Protein AF-A0A2E7D1F8-F1 (afdb_monomer)

Mean predicted aligned error: 4.78 Å

Nearest PDB structures (foldseek):
  7lc0-assembly1_F  TM=9.124E-01  e=4.082E-06  Salmonella enterica subsp. enterica serovar Typhimurium str. LT2
  8t7j-assembly1_D-2  TM=8.728E-01  e=1.267E-03  Streptomyces sp. SANK 62799
  8t7j-assembly1_C-2  TM=8.737E-01  e=2.217E-03  Streptomyces sp. SANK 62799
  8t7j-assembly1_B-2  TM=8.722E-01  e=2.550E-03  Streptomyces sp. SANK 62799
  8t7j-assembly1_A-2  TM=8.764E-01  e=4.787E-03  Streptomyces sp. SANK 62799

Radius of gyration: 19.67 Å; Cα contacts (8 Å, |Δi|>4): 51; chains: 1; bounding box: 43×35×47 Å

Solvent-accessible surface area (backbone atoms only — not comparable to full-atom values): 7640 Å² total; per-residue (Å²): 132,55,70,44,68,74,70,73,47,85,87,82,87,82,88,80,68,66,40,69,96,71,69,31,67,87,79,53,70,78,56,51,53,55,56,59,56,51,76,81,58,88,75,65,62,69,60,51,43,53,56,52,7,50,55,44,11,72,75,71,74,44,99,63,39,77,86,58,97,42,72,69,51,42,54,52,51,52,53,49,44,71,47,33,59,91,42,64,71,51,57,72,42,55,89,59,58,82,98,44,74,87,80,79,93,73,62,75,89,71,76,66,83,92,78,128

Foldseek 3Di:
DDPCVVVVHDDDDDPPAQAVVVVGDDDDPVRVVVVVVCVVDDDDVVVVQQVVFVVVCVVPVHPTGGDDPDPVRVVVVVLQCVFQPPPVVSVVCPPPSVPTDDDDDDDPVVPDDSPD

pLDDT: mean 93.74, std 6.84, range [51.78, 98.31]

Secondary structure (DSSP, 8-state):
--HHHHTTPPP----SSS-GGGTSSPPPHHHHHHHHHHTT----HHHHHHHHHHHHHHHHT-S-----SSHHHHHHHHHHHHHHTT-HHHHHHTT--TTS-------GGG------

Structure (mmCIF, N/CA/C/O backbone):
data_AF-A0A2E7D1F8-F1
#
_entry.id   AF-A0A2E7D1F8-F1
#
loop_
_atom_site.group_PDB
_atom_site.id
_atom_site.type_symbol
_atom_site.label_atom_id
_atom_site.label_alt_id
_atom_site.label_comp_id
_atom_site.label_asym_id
_atom_site.label_entity_id
_atom_site.label_seq_id
_atom_site.pdbx_PDB_ins_code
_atom_site.Cartn_x
_atom_site.Cartn_y
_atom_site.Cartn_z
_atom_site.occupancy
_atom_site.B_iso_or_equiv
_atom_site.auth_seq_id
_atom_site.auth_comp_id
_atom_site.auth_asym_id
_atom_site.auth_atom_id
_atom_site.pdbx_PDB_model_num
ATOM 1 N N . MET A 1 1 ? 20.198 -12.410 -22.611 1.00 79.00 1 MET A N 1
ATOM 2 C CA . MET A 1 1 ? 18.776 -12.515 -23.012 1.00 79.00 1 MET A CA 1
ATOM 3 C C . MET A 1 1 ? 17.967 -11.667 -22.039 1.00 79.00 1 MET A C 1
ATOM 5 O O . MET A 1 1 ? 18.201 -11.800 -20.845 1.00 79.00 1 MET A O 1
ATOM 9 N N . ASP A 1 2 ? 17.110 -10.761 -22.516 1.00 94.44 2 ASP A N 1
ATOM 10 C CA . ASP A 1 2 ? 16.295 -9.899 -21.640 1.00 94.44 2 ASP A CA 1
ATOM 11 C C . ASP A 1 2 ? 15.082 -10.648 -21.047 1.00 94.44 2 ASP A C 1
ATOM 13 O O . ASP A 1 2 ? 14.786 -11.784 -21.435 1.00 94.44 2 ASP A O 1
ATOM 17 N N . LEU A 1 3 ? 14.379 -10.023 -20.092 1.00 95.38 3 LEU A N 1
ATOM 18 C CA . LEU A 1 3 ? 13.219 -10.632 -19.423 1.00 95.38 3 LEU A CA 1
ATOM 19 C C . LEU A 1 3 ? 12.089 -10.963 -20.410 1.00 95.38 3 LEU A C 1
ATOM 21 O O . LEU A 1 3 ? 11.464 -12.016 -20.294 1.00 95.38 3 LEU A O 1
ATOM 25 N N . HIS A 1 4 ? 11.859 -10.107 -21.410 1.00 96.38 4 HIS A N 1
ATOM 26 C CA . HIS A 1 4 ? 10.833 -10.330 -22.430 1.00 96.38 4 HIS A CA 1
ATOM 27 C C . HIS A 1 4 ? 11.097 -11.604 -23.232 1.00 96.38 4 HIS A C 1
ATOM 29 O O . HIS A 1 4 ? 10.201 -12.427 -23.397 1.00 96.38 4 HIS A O 1
ATOM 35 N N . SER A 1 5 ? 12.333 -11.801 -23.683 1.00 96.62 5 SER A N 1
ATOM 36 C CA . SER A 1 5 ? 12.725 -12.974 -24.465 1.00 96.62 5 SER A CA 1
ATOM 37 C C . SER A 1 5 ? 12.726 -14.238 -23.605 1.00 96.62 5 SER A C 1
ATOM 39 O O . SER A 1 5 ? 12.206 -15.268 -24.031 1.00 96.62 5 SER A O 1
ATOM 41 N N . ARG A 1 6 ? 13.242 -14.149 -22.369 1.00 97.81 6 ARG A N 1
ATOM 42 C CA . ARG A 1 6 ? 13.298 -15.274 -21.421 1.00 97.81 6 ARG A CA 1
ATOM 43 C C . ARG A 1 6 ? 11.908 -15.825 -21.099 1.00 97.81 6 ARG A C 1
ATOM 45 O O . ARG A 1 6 ? 11.722 -17.038 -21.090 1.00 97.81 6 ARG A O 1
ATOM 52 N N . TYR A 1 7 ? 10.947 -14.937 -20.848 1.00 97.25 7 TYR A N 1
ATOM 53 C CA . TYR A 1 7 ? 9.582 -15.307 -20.463 1.00 97.25 7 TYR A CA 1
ATOM 54 C C . TYR A 1 7 ? 8.585 -15.293 -21.631 1.00 97.25 7 TYR A C 1
ATOM 56 O O . TYR A 1 7 ? 7.391 -15.470 -21.409 1.00 97.25 7 TYR A O 1
ATOM 64 N N . LYS A 1 8 ? 9.052 -15.105 -22.875 1.00 97.25 8 LYS A N 1
ATOM 65 C CA . LYS A 1 8 ? 8.218 -15.035 -24.092 1.00 97.25 8 LYS A CA 1
ATOM 66 C C . LYS A 1 8 ? 7.091 -13.991 -23.995 1.00 97.25 8 LYS A C 1
ATOM 68 O O . LYS A 1 8 ? 5.965 -14.224 -24.431 1.00 97.25 8 LYS A O 1
ATOM 73 N N . LEU A 1 9 ? 7.397 -12.829 -23.420 1.00 96.38 9 LEU A N 1
ATOM 74 C CA . LEU A 1 9 ? 6.452 -11.732 -23.212 1.00 96.38 9 LEU A CA 1
ATOM 75 C C . LEU A 1 9 ? 6.512 -10.712 -24.353 1.00 96.38 9 LEU A C 1
ATOM 77 O O . LEU A 1 9 ? 7.585 -10.316 -24.812 1.00 96.38 9 LEU A O 1
ATOM 81 N N . ARG A 1 10 ? 5.342 -10.208 -24.755 1.00 95.81 10 ARG A N 1
ATOM 82 C CA . ARG A 1 10 ? 5.218 -9.129 -25.743 1.00 95.81 10 ARG A CA 1
ATOM 83 C C . ARG A 1 10 ? 5.850 -7.835 -25.215 1.00 95.81 10 ARG A C 1
ATOM 85 O O . ARG A 1 10 ? 5.601 -7.438 -24.079 1.00 95.81 10 ARG A O 1
ATOM 92 N N . ARG A 1 11 ? 6.628 -7.151 -26.057 1.00 94.56 11 ARG A N 1
ATOM 93 C CA . ARG A 1 11 ? 7.119 -5.792 -25.778 1.00 94.56 11 ARG A CA 1
ATOM 94 C C . ARG A 1 11 ? 6.002 -4.772 -26.002 1.00 94.56 11 ARG A C 1
ATOM 96 O O . ARG A 1 11 ? 5.228 -4.902 -26.949 1.00 94.56 11 ARG A O 1
ATOM 103 N N . VAL A 1 12 ? 5.919 -3.768 -25.135 1.0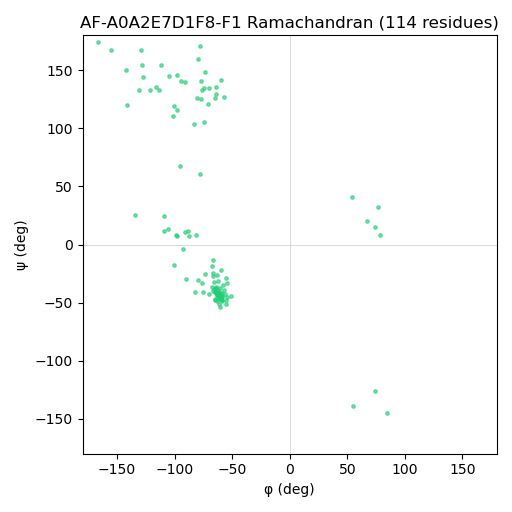0 93.69 12 VAL A N 1
ATOM 104 C CA . VAL A 1 12 ? 4.865 -2.745 -25.163 1.00 93.69 12 VAL A CA 1
ATOM 105 C C . VAL A 1 12 ? 5.501 -1.362 -25.069 1.00 93.69 12 VAL A C 1
ATOM 107 O O . VAL A 1 12 ? 6.335 -1.130 -24.202 1.00 93.69 12 VAL A O 1
ATOM 110 N N . ILE A 1 13 ? 5.077 -0.444 -25.940 1.00 93.00 13 ILE A N 1
ATOM 111 C CA . ILE A 1 13 ? 5.326 0.996 -25.804 1.00 93.00 13 ILE A CA 1
ATOM 112 C C . ILE A 1 13 ? 4.038 1.608 -25.257 1.00 93.00 13 ILE A C 1
ATOM 114 O O . ILE A 1 13 ? 2.984 1.489 -25.881 1.00 93.00 13 ILE A O 1
ATOM 118 N N . ASN A 1 14 ? 4.107 2.219 -24.076 1.00 92.62 14 ASN A N 1
ATOM 119 C CA . ASN A 1 14 ? 2.947 2.812 -23.421 1.00 92.62 14 ASN A CA 1
ATOM 120 C C . ASN A 1 14 ? 2.943 4.337 -23.602 1.00 92.62 14 ASN A C 1
ATOM 122 O O . ASN A 1 14 ? 3.754 5.032 -22.995 1.00 92.62 14 ASN A O 1
ATOM 126 N N . ALA A 1 15 ? 1.995 4.840 -24.395 1.00 92.06 15 ALA A N 1
ATOM 127 C CA . ALA A 1 15 ? 1.727 6.270 -24.582 1.00 92.06 15 ALA A CA 1
ATOM 128 C C . ALA A 1 15 ? 0.400 6.723 -23.928 1.00 92.06 15 ALA A C 1
ATOM 130 O O . ALA A 1 15 ? -0.069 7.828 -24.176 1.00 92.06 15 ALA A O 1
ATOM 131 N N . CYS A 1 16 ? -0.218 5.875 -23.096 1.00 88.19 16 CYS A N 1
ATOM 132 C CA . CYS A 1 16 ? -1.542 6.091 -22.497 1.00 88.19 16 CYS A CA 1
ATOM 133 C C . CYS A 1 16 ? -1.487 6.472 -21.002 1.00 88.19 16 CYS A C 1
ATOM 135 O O . CYS A 1 16 ? -2.501 6.413 -20.313 1.00 88.19 16 CYS A O 1
ATOM 137 N N . GLY A 1 17 ? -0.314 6.829 -20.468 1.00 86.75 17 GLY A N 1
ATOM 138 C CA . GLY A 1 17 ? -0.143 7.185 -19.053 1.00 86.75 17 GLY A CA 1
ATOM 139 C C . GLY A 1 17 ? 0.062 5.974 -18.132 1.00 86.75 17 GLY A C 1
ATOM 140 O O . GLY A 1 17 ? 0.732 5.011 -18.500 1.00 86.75 17 GLY A O 1
ATOM 141 N N . LYS A 1 18 ? -0.453 6.021 -16.896 1.00 87.31 18 LYS A N 1
ATOM 142 C CA . LYS A 1 18 ? -0.177 5.026 -15.836 1.00 87.31 18 LYS A CA 1
ATOM 143 C C . LYS A 1 18 ? -1.250 3.931 -15.770 1.00 87.31 18 LYS A C 1
ATOM 145 O O . LYS A 1 18 ? -2.018 3.846 -14.819 1.00 87.31 18 LYS A O 1
ATOM 150 N N . MET A 1 19 ? -1.312 3.099 -16.804 1.00 87.69 19 MET A N 1
ATOM 151 C CA 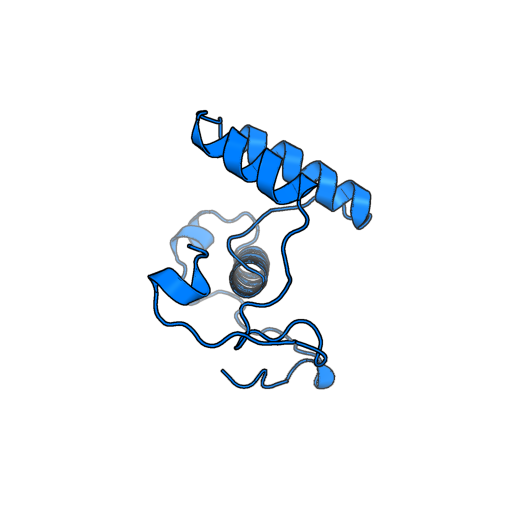. MET A 1 19 ? -2.357 2.080 -16.957 1.00 87.69 19 MET A CA 1
ATOM 152 C C . MET A 1 19 ? -2.128 0.858 -16.057 1.00 87.69 19 MET A C 1
ATOM 154 O O . MET A 1 19 ? -1.113 0.177 -16.199 1.00 87.69 19 MET A O 1
ATOM 158 N N . THR A 1 20 ? -3.110 0.490 -15.227 1.00 86.25 20 THR A N 1
ATOM 159 C CA . THR A 1 20 ? -3.059 -0.710 -14.362 1.00 86.25 20 THR A CA 1
ATOM 160 C C . THR A 1 20 ? -2.802 -1.993 -15.154 1.00 86.25 20 THR A C 1
ATOM 162 O O . THR A 1 20 ? -1.955 -2.798 -14.781 1.00 86.25 20 THR A O 1
ATOM 165 N N . LYS A 1 21 ? -3.457 -2.148 -16.314 1.00 88.44 21 LYS A N 1
ATOM 166 C CA . LYS A 1 21 ? -3.259 -3.294 -17.222 1.00 88.44 21 LYS A CA 1
ATOM 167 C C . LYS A 1 21 ? -1.815 -3.429 -17.732 1.00 88.44 21 LYS A C 1
ATOM 169 O O . LYS A 1 21 ? -1.428 -4.504 -18.179 1.00 88.44 21 LYS A O 1
ATOM 174 N N . LEU A 1 22 ? -1.044 -2.342 -17.701 1.00 91.88 22 LEU A N 1
ATOM 175 C CA . LEU A 1 22 ? 0.355 -2.281 -18.131 1.00 91.88 22 LEU A CA 1
ATOM 176 C C . LEU A 1 22 ? 1.315 -2.112 -16.943 1.00 91.88 22 LEU A C 1
ATOM 178 O O . LEU A 1 22 ? 2.413 -1.590 -17.119 1.00 91.88 22 LEU A O 1
ATOM 182 N N . SER A 1 23 ? 0.900 -2.530 -15.745 1.00 90.38 23 SER A N 1
ATOM 183 C CA . SER A 1 23 ? 1.695 -2.459 -14.512 1.00 90.38 23 SER A CA 1
ATOM 184 C C . SER A 1 23 ? 1.974 -1.040 -14.000 1.00 90.38 23 SER A C 1
ATOM 186 O O . SER A 1 23 ? 2.881 -0.832 -13.201 1.00 90.38 23 SER A O 1
ATOM 188 N N . GLY A 1 24 ? 1.176 -0.053 -14.414 1.00 90.06 24 GLY A N 1
ATOM 189 C CA . GLY A 1 24 ? 1.228 1.299 -13.864 1.00 90.06 24 GLY A CA 1
ATOM 190 C C . GLY A 1 24 ? 2.440 2.108 -14.333 1.00 90.06 24 GLY A C 1
ATOM 191 O O . GLY A 1 24 ? 2.629 2.335 -15.530 1.00 90.06 24 GLY A O 1
ATOM 192 N N . ALA A 1 25 ? 3.204 2.648 -13.382 1.00 90.56 25 ALA A N 1
ATOM 193 C CA . ALA A 1 25 ? 4.364 3.492 -13.648 1.00 90.56 25 ALA A CA 1
ATOM 194 C C . ALA A 1 25 ? 5.656 2.678 -13.742 1.00 90.56 25 ALA A C 1
ATOM 196 O O . ALA A 1 25 ? 5.902 1.802 -12.923 1.00 90.56 25 ALA A O 1
ATOM 197 N N . ILE A 1 26 ? 6.517 3.037 -14.698 1.00 91.94 26 ILE A N 1
ATOM 198 C CA . ILE A 1 26 ? 7.916 2.604 -14.688 1.00 91.94 26 ILE A CA 1
ATOM 199 C C . ILE A 1 26 ? 8.597 3.198 -13.451 1.00 91.94 26 ILE A C 1
ATOM 201 O O . ILE A 1 26 ? 8.488 4.403 -13.211 1.00 91.94 26 ILE A O 1
ATOM 205 N N . VAL A 1 27 ? 9.273 2.339 -12.688 1.00 93.25 27 VAL A N 1
ATOM 206 C CA . VAL A 1 27 ? 10.111 2.713 -11.544 1.00 93.25 27 VAL A CA 1
ATOM 207 C C . VAL A 1 27 ? 11.423 3.292 -12.070 1.00 93.25 27 VAL A C 1
ATOM 209 O O . VAL A 1 27 ? 12.023 2.724 -12.983 1.00 93.25 27 VAL A O 1
ATOM 212 N N . LEU A 1 28 ? 11.844 4.433 -11.525 1.00 95.62 28 LEU A N 1
ATOM 213 C CA . LEU A 1 28 ? 13.090 5.090 -11.919 1.00 95.62 28 LEU A CA 1
ATOM 214 C C . LEU A 1 28 ? 14.309 4.320 -11.371 1.00 95.62 28 LEU A C 1
ATOM 216 O O . LEU A 1 28 ? 14.184 3.715 -10.300 1.00 95.62 28 LEU A O 1
ATOM 220 N N . PRO A 1 29 ? 15.463 4.313 -12.070 1.00 95.94 29 PRO A N 1
ATOM 221 C CA . PRO A 1 29 ? 16.650 3.563 -11.647 1.00 95.94 29 PRO A CA 1
ATOM 222 C C . PRO A 1 29 ? 17.062 3.833 -10.197 1.00 95.94 29 PRO A C 1
ATOM 224 O O . PRO A 1 29 ? 17.250 2.889 -9.434 1.00 95.94 29 PRO A O 1
ATOM 227 N N . GLU A 1 30 ? 17.066 5.098 -9.783 1.00 96.25 30 GLU A N 1
ATOM 228 C CA . GLU A 1 30 ? 17.436 5.525 -8.433 1.00 96.25 30 GLU A CA 1
ATOM 229 C C . GLU A 1 30 ? 16.502 4.972 -7.340 1.00 96.25 30 GLU A C 1
ATOM 231 O O . GLU A 1 30 ? 16.920 4.775 -6.204 1.00 96.25 30 GLU A O 1
ATOM 236 N N . ILE A 1 31 ? 15.241 4.667 -7.672 1.00 96.06 31 ILE A N 1
ATOM 237 C CA . ILE A 1 31 ? 14.289 4.036 -6.743 1.00 96.06 31 ILE A CA 1
ATOM 238 C C . ILE A 1 31 ? 14.507 2.519 -6.715 1.00 96.06 31 ILE A C 1
ATOM 240 O O . ILE A 1 31 ? 14.438 1.895 -5.656 1.00 96.06 31 ILE A O 1
ATOM 244 N N . ALA A 1 32 ? 14.753 1.915 -7.881 1.00 96.69 32 ALA A N 1
ATOM 245 C CA . ALA A 1 32 ? 14.978 0.478 -8.000 1.00 96.69 32 ALA A CA 1
ATOM 246 C C . ALA A 1 32 ? 16.248 0.032 -7.259 1.00 96.69 32 ALA A C 1
ATOM 248 O O . ALA A 1 32 ? 16.242 -1.027 -6.632 1.00 96.69 32 ALA A O 1
ATOM 249 N N . GLU A 1 33 ? 17.300 0.849 -7.295 1.00 97.19 33 GLU A N 1
ATOM 250 C CA . GLU A 1 33 ? 18.553 0.612 -6.571 1.00 97.19 33 GLU A CA 1
ATOM 251 C C . GLU A 1 33 ? 18.328 0.564 -5.053 1.00 97.19 33 GLU A C 1
ATOM 253 O O . GLU A 1 33 ? 18.661 -0.440 -4.424 1.00 97.19 33 GLU A O 1
ATOM 258 N N . VAL A 1 34 ? 17.655 1.571 -4.482 1.00 96.50 34 VAL A N 1
ATOM 259 C CA . VAL A 1 34 ? 17.337 1.621 -3.041 1.00 96.50 34 VAL A CA 1
ATOM 260 C C . VAL A 1 34 ? 16.431 0.459 -2.619 1.00 96.50 34 VAL A C 1
ATOM 262 O O . VAL A 1 34 ? 16.653 -0.174 -1.585 1.00 96.50 34 VAL A O 1
ATOM 265 N N . ALA A 1 35 ? 15.417 0.128 -3.428 1.00 96.31 35 ALA A N 1
ATOM 266 C CA . ALA A 1 35 ? 14.549 -1.015 -3.151 1.00 96.31 35 ALA A CA 1
ATOM 267 C C . ALA A 1 35 ? 15.337 -2.336 -3.151 1.00 96.31 35 ALA A C 1
ATOM 269 O O . ALA A 1 35 ? 15.140 -3.168 -2.266 1.00 96.31 35 ALA A O 1
ATOM 270 N N . SER A 1 36 ? 16.253 -2.515 -4.105 1.00 97.81 36 SER A N 1
ATOM 271 C CA . SER A 1 36 ? 17.105 -3.703 -4.175 1.00 97.81 36 SER A CA 1
ATOM 272 C C . SER A 1 36 ? 18.046 -3.815 -2.977 1.00 97.81 36 SER A C 1
ATOM 274 O O . SER A 1 36 ? 18.229 -4.918 -2.462 1.00 97.81 36 SER A O 1
ATOM 276 N N . GLU A 1 37 ? 18.640 -2.705 -2.538 1.00 97.31 37 GLU A N 1
ATOM 277 C CA . GLU A 1 37 ? 19.494 -2.667 -1.346 1.00 97.31 37 GLU A CA 1
ATOM 278 C C . GLU A 1 37 ? 18.713 -3.134 -0.111 1.00 97.31 37 GLU A C 1
ATOM 280 O O . GLU A 1 37 ? 19.171 -4.019 0.613 1.00 97.31 37 GLU A O 1
ATOM 285 N N . SER A 1 38 ? 17.481 -2.638 0.060 1.00 96.56 38 SER A N 1
ATOM 286 C CA . SER A 1 38 ? 16.637 -2.941 1.224 1.00 96.56 38 SER A CA 1
ATOM 287 C C . SER A 1 38 ? 16.410 -4.440 1.469 1.00 96.56 38 SER A C 1
ATOM 289 O O . SER A 1 38 ? 16.277 -4.858 2.617 1.00 96.56 38 SER A O 1
ATOM 291 N N . PHE A 1 39 ? 16.428 -5.275 0.423 1.00 97.12 39 PHE A N 1
ATOM 292 C CA . PHE A 1 39 ? 16.173 -6.715 0.542 1.00 97.12 39 PHE A CA 1
ATOM 293 C C . PHE A 1 39 ? 17.248 -7.485 1.319 1.00 97.12 39 PHE A C 1
ATOM 295 O O . PHE A 1 39 ? 17.009 -8.633 1.694 1.00 97.12 39 PHE A O 1
ATOM 302 N N . SER A 1 40 ? 18.411 -6.879 1.571 1.00 97.50 40 SER A N 1
ATOM 303 C CA . SER A 1 40 ? 19.505 -7.500 2.333 1.00 97.50 40 SER A CA 1
ATOM 304 C C . SER A 1 40 ? 19.549 -7.069 3.804 1.00 97.50 40 SER A C 1
ATOM 306 O O . SER A 1 40 ? 20.499 -7.406 4.512 1.00 97.50 40 SER A O 1
ATOM 308 N N . HIS A 1 41 ? 18.538 -6.334 4.276 1.00 97.12 41 HIS A N 1
ATOM 309 C CA . HIS A 1 41 ? 18.509 -5.750 5.615 1.00 97.12 41 HIS A CA 1
ATOM 310 C C . HIS A 1 41 ? 17.218 -6.088 6.365 1.00 97.12 41 HIS A C 1
ATOM 312 O O . HIS A 1 41 ? 16.164 -6.318 5.776 1.00 97.12 41 HIS A O 1
ATOM 318 N N . PHE A 1 42 ? 17.308 -6.081 7.695 1.00 97.62 42 PHE A N 1
ATOM 319 C CA . PHE A 1 42 ? 16.142 -6.036 8.571 1.00 97.62 42 PHE A CA 1
ATOM 320 C C . PHE A 1 42 ? 15.903 -4.596 9.015 1.00 97.62 42 PHE A C 1
ATOM 322 O O . PHE A 1 42 ? 16.855 -3.849 9.239 1.00 97.62 42 PHE A O 1
ATOM 329 N N . PHE A 1 43 ? 14.634 -4.237 9.185 1.00 96.56 43 PHE A N 1
ATOM 330 C CA . PHE A 1 43 ? 14.218 -2.928 9.670 1.00 96.56 43 PHE A CA 1
ATOM 331 C C . PHE A 1 43 ? 13.267 -3.096 10.846 1.00 96.56 43 PHE A C 1
ATOM 333 O O . PHE A 1 43 ? 12.435 -4.005 10.854 1.00 96.56 43 PHE A O 1
ATOM 340 N N . GLU A 1 44 ? 13.376 -2.192 11.813 1.00 97.88 44 GLU A N 1
ATOM 341 C CA . GLU A 1 44 ? 12.288 -1.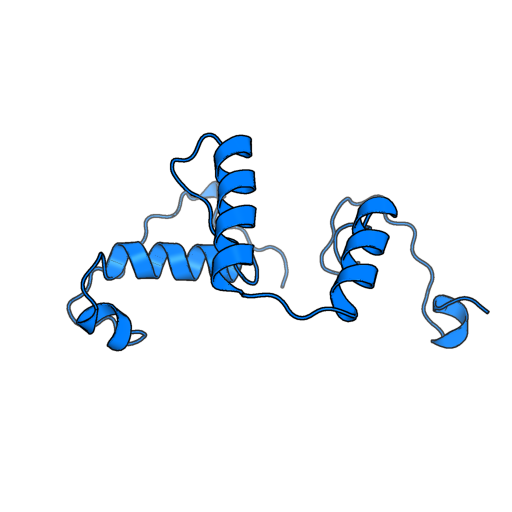944 12.747 1.00 97.88 44 GLU A CA 1
ATOM 342 C C . GLU A 1 44 ? 11.178 -1.214 11.957 1.00 97.88 44 GLU A C 1
ATOM 344 O O . GLU A 1 44 ? 11.423 -0.183 11.319 1.00 97.88 44 GLU A O 1
ATOM 349 N N . LEU A 1 45 ? 9.983 -1.809 11.900 1.00 96.12 45 LEU A N 1
ATOM 350 C CA . LEU A 1 45 ? 8.906 -1.337 11.027 1.00 96.12 45 LEU A CA 1
ATOM 351 C C . LEU A 1 45 ? 8.204 -0.081 11.549 1.00 96.12 45 LEU A C 1
ATOM 353 O O . LEU A 1 45 ? 7.790 0.745 10.734 1.00 96.12 45 LEU A O 1
ATOM 357 N N . ASP A 1 46 ? 8.087 0.083 12.863 1.00 97.56 46 ASP A N 1
ATOM 358 C CA . ASP A 1 46 ? 7.535 1.284 13.486 1.00 97.56 46 ASP A CA 1
ATOM 359 C C . ASP A 1 46 ? 8.435 2.500 13.206 1.00 97.56 46 ASP A C 1
ATOM 361 O O . ASP A 1 46 ? 7.933 3.572 12.850 1.00 97.56 46 ASP A O 1
ATOM 365 N N . GLU A 1 47 ? 9.763 2.343 13.271 1.00 97.94 47 GLU A N 1
ATOM 366 C CA . GLU A 1 47 ? 10.712 3.401 12.906 1.00 97.94 47 GLU A CA 1
ATOM 367 C C . GLU A 1 47 ? 10.610 3.740 11.415 1.00 97.94 47 GLU A C 1
ATOM 369 O O . GLU A 1 47 ? 10.496 4.917 11.050 1.00 97.94 47 GLU A O 1
ATOM 374 N N . LEU A 1 48 ? 10.607 2.725 10.546 1.00 96.75 48 LEU A N 1
ATOM 375 C CA . LEU A 1 48 ? 10.479 2.924 9.102 1.00 96.75 48 LEU A CA 1
ATOM 376 C C . LEU A 1 48 ? 9.177 3.661 8.755 1.00 96.75 48 LEU A C 1
ATOM 378 O O . LEU A 1 48 ? 9.193 4.618 7.973 1.00 96.75 48 LEU A O 1
ATOM 382 N N . GLN A 1 49 ? 8.065 3.263 9.376 1.00 97.69 49 GLN A N 1
ATOM 383 C CA . GLN A 1 49 ? 6.766 3.903 9.204 1.00 97.69 49 GLN A CA 1
ATOM 384 C C . GLN A 1 49 ? 6.778 5.352 9.696 1.00 97.69 49 GLN A C 1
ATOM 386 O O . GLN A 1 49 ? 6.269 6.232 8.999 1.00 97.69 49 GLN A O 1
ATOM 391 N N . ALA A 1 50 ? 7.387 5.629 10.853 1.00 97.69 50 ALA A N 1
ATOM 392 C CA . ALA A 1 50 ? 7.502 6.984 11.388 1.00 97.69 50 ALA A CA 1
ATOM 393 C C . ALA A 1 50 ? 8.317 7.899 10.456 1.00 97.69 50 ALA A C 1
ATOM 395 O O . ALA A 1 50 ? 7.909 9.031 10.174 1.00 97.69 50 ALA A O 1
ATOM 396 N N . LYS A 1 51 ? 9.440 7.405 9.914 1.00 97.88 51 LYS A N 1
ATOM 397 C CA . LYS A 1 51 ? 10.261 8.152 8.944 1.00 97.88 51 LYS A CA 1
ATOM 398 C C . LYS A 1 51 ? 9.509 8.405 7.641 1.00 97.88 51 LYS A C 1
ATOM 400 O O . LYS A 1 51 ? 9.489 9.541 7.164 1.00 97.88 51 LYS A O 1
ATOM 4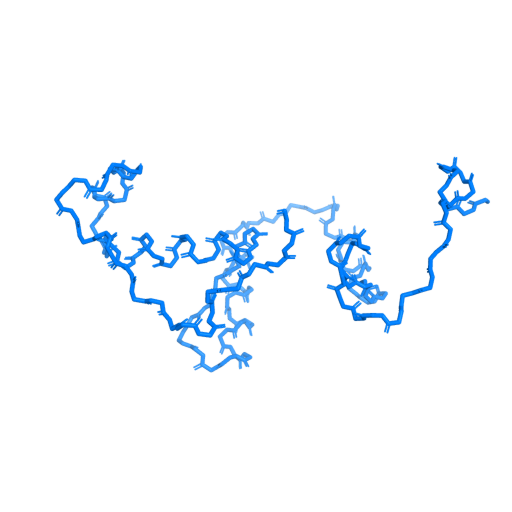05 N N . ALA A 1 52 ? 8.857 7.385 7.086 1.00 97.38 52 ALA A N 1
ATOM 406 C CA . ALA A 1 52 ? 8.053 7.533 5.876 1.00 97.38 52 ALA A CA 1
ATOM 407 C C . ALA A 1 52 ? 6.873 8.499 6.091 1.00 97.38 52 ALA A C 1
ATOM 409 O O . ALA A 1 52 ? 6.584 9.337 5.233 1.00 97.38 52 ALA A O 1
ATOM 410 N N . GLY A 1 53 ? 6.237 8.441 7.262 1.00 98.06 53 GLY A N 1
ATOM 411 C CA . GLY A 1 53 ? 5.167 9.348 7.663 1.00 98.06 53 GLY A CA 1
ATOM 412 C C . GLY A 1 53 ? 5.604 10.811 7.696 1.00 98.06 53 GLY A C 1
ATOM 413 O O . GLY A 1 53 ? 4.885 11.666 7.178 1.00 98.06 53 GLY A O 1
ATOM 414 N N . GLN A 1 54 ? 6.807 11.100 8.205 1.00 98.31 54 GLN A N 1
ATOM 415 C CA . GLN A 1 54 ? 7.369 12.455 8.187 1.00 98.31 54 GLN A CA 1
ATOM 416 C C . GLN A 1 54 ? 7.579 12.978 6.758 1.00 98.31 54 GLN A C 1
ATOM 418 O O . GLN A 1 54 ? 7.292 14.142 6.480 1.00 98.31 54 GLN A O 1
ATOM 423 N N . VAL A 1 55 ? 8.056 12.130 5.840 1.00 98.19 55 VAL A N 1
ATOM 424 C CA . VAL A 1 55 ? 8.239 12.503 4.425 1.00 98.19 55 VAL A CA 1
ATOM 425 C C . VAL A 1 55 ? 6.901 12.860 3.779 1.00 98.19 55 VAL A C 1
ATOM 427 O O . VAL A 1 55 ? 6.807 13.874 3.081 1.00 98.19 55 VAL A O 1
ATOM 430 N N . ILE A 1 56 ? 5.861 12.061 4.034 1.00 97.69 56 ILE A N 1
ATOM 431 C CA . ILE A 1 56 ? 4.504 12.337 3.551 1.00 97.69 56 ILE A CA 1
ATOM 432 C C . ILE A 1 56 ? 4.013 13.670 4.121 1.00 97.69 56 ILE A C 1
ATOM 434 O O . ILE A 1 56 ? 3.670 14.547 3.334 1.00 97.69 56 ILE A O 1
ATOM 438 N N . ALA A 1 57 ? 4.053 13.848 5.446 1.00 98.25 57 ALA A N 1
ATOM 439 C CA . ALA A 1 57 ? 3.597 15.064 6.124 1.00 98.25 57 ALA A CA 1
ATOM 440 C C . ALA A 1 57 ? 4.279 16.330 5.577 1.00 98.25 57 ALA A C 1
ATOM 442 O O . ALA A 1 57 ? 3.610 17.307 5.241 1.00 98.25 57 ALA A O 1
ATOM 443 N N . ASN A 1 58 ? 5.602 16.285 5.388 1.00 98.31 58 ASN A N 1
ATOM 444 C CA . ASN A 1 58 ? 6.366 17.399 4.823 1.00 98.31 58 ASN A CA 1
ATOM 445 C C . ASN A 1 58 ? 5.967 17.719 3.374 1.00 98.31 58 ASN A C 1
ATOM 447 O O . ASN A 1 58 ? 5.971 18.882 2.977 1.00 98.31 58 ASN A O 1
ATOM 451 N N . SER A 1 59 ? 5.643 16.698 2.579 1.00 97.94 59 SER A N 1
ATOM 452 C CA . SER A 1 59 ? 5.314 16.857 1.156 1.00 97.94 59 SER A CA 1
ATOM 453 C C . SER A 1 59 ? 3.880 17.337 0.928 1.00 97.94 59 SER A C 1
ATOM 455 O O . SER A 1 59 ? 3.602 17.997 -0.071 1.00 97.94 59 SER A O 1
ATOM 457 N N . THR A 1 60 ? 2.955 16.983 1.821 1.00 97.44 60 THR A N 1
ATOM 458 C CA . THR A 1 60 ? 1.521 17.294 1.699 1.00 97.44 60 THR A CA 1
ATOM 459 C C . THR A 1 60 ? 1.087 18.484 2.553 1.00 97.44 60 THR A C 1
ATOM 461 O O . THR A 1 60 ? 0.008 19.026 2.316 1.00 97.44 60 THR A O 1
ATOM 464 N N . GLY A 1 61 ? 1.885 18.877 3.550 1.00 97.81 61 GLY A N 1
ATOM 465 C CA . GLY A 1 61 ? 1.503 19.856 4.570 1.00 97.81 61 GLY A CA 1
ATOM 466 C C . GLY A 1 61 ? 0.522 19.308 5.614 1.00 97.81 61 GLY A C 1
ATOM 467 O O . GLY A 1 61 ? -0.112 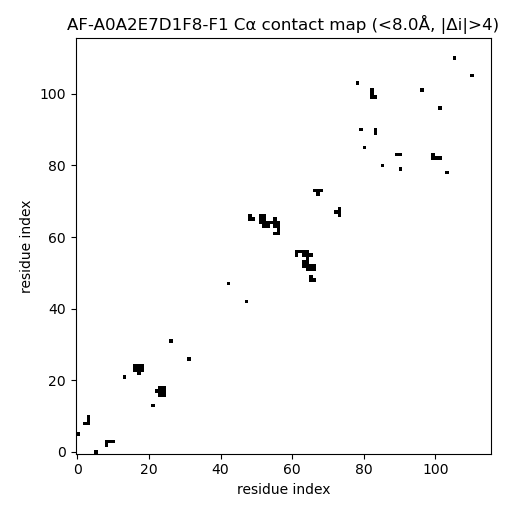20.095 6.315 1.00 97.81 61 GLY A O 1
ATOM 468 N N . SER A 1 62 ? 0.350 17.984 5.704 1.00 97.44 62 SER A N 1
ATOM 469 C CA . SER A 1 62 ? -0.500 17.366 6.726 1.00 97.44 62 SER A CA 1
ATOM 470 C C . SER A 1 62 ? 0.211 17.260 8.076 1.00 97.44 62 SER A C 1
ATOM 472 O O . SER A 1 62 ? 1.435 17.261 8.157 1.00 97.44 62 SER A O 1
ATOM 474 N N . GLU A 1 63 ? -0.565 17.113 9.151 1.00 96.88 63 GLU A N 1
ATOM 475 C CA . GLU A 1 63 ? -0.031 16.934 10.512 1.00 96.88 63 GLU A CA 1
ATOM 476 C C . GLU A 1 63 ? 0.707 15.596 10.686 1.00 96.88 63 GLU A C 1
ATOM 478 O O . GLU A 1 63 ? 1.589 15.464 11.530 1.00 96.88 63 GLU A O 1
ATOM 483 N N . SER A 1 64 ? 0.340 14.585 9.893 1.00 95.56 64 SER A N 1
ATOM 484 C CA . SER A 1 64 ? 0.954 13.259 9.899 1.00 95.56 64 SER A CA 1
ATOM 485 C C . SER A 1 64 ? 0.768 12.559 8.550 1.00 95.56 64 SER A C 1
ATOM 487 O O . SER A 1 64 ? -0.029 12.993 7.711 1.00 95.56 64 SER A O 1
ATOM 489 N N . GLY A 1 65 ? 1.498 11.466 8.346 1.00 96.56 65 GLY A N 1
ATOM 490 C CA . GLY A 1 65 ? 1.425 10.615 7.167 1.00 96.56 65 GLY A CA 1
ATOM 491 C C . GLY A 1 65 ? 1.578 9.144 7.540 1.00 96.56 65 GLY A C 1
ATOM 492 O O . GLY A 1 65 ? 2.241 8.805 8.516 1.00 96.56 65 GLY A O 1
ATOM 493 N N . CYS A 1 66 ? 0.953 8.263 6.763 1.00 96.56 66 CYS A N 1
ATOM 494 C CA . CYS A 1 66 ? 0.951 6.825 7.013 1.00 96.56 66 CYS A CA 1
ATOM 495 C C . CYS A 1 66 ? 1.052 6.080 5.679 1.00 96.56 66 CYS A C 1
ATOM 497 O O . CYS A 1 66 ? 0.193 6.242 4.806 1.00 96.56 66 CYS A O 1
ATOM 499 N N . VAL A 1 67 ? 2.102 5.273 5.510 1.00 97.12 67 VAL A N 1
ATOM 500 C CA . VA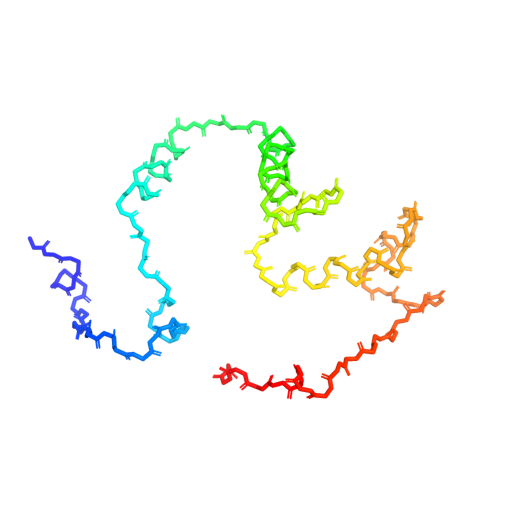L A 1 67 ? 2.201 4.354 4.372 1.00 97.12 67 VAL A CA 1
ATOM 501 C C . VAL A 1 67 ? 1.249 3.189 4.614 1.00 97.12 67 VAL A C 1
ATOM 503 O O . VAL A 1 67 ? 1.187 2.625 5.703 1.00 97.12 67 VAL A O 1
ATOM 506 N N . THR A 1 68 ? 0.494 2.832 3.582 1.00 96.50 68 THR A N 1
ATOM 507 C CA . THR A 1 68 ? -0.415 1.683 3.583 1.00 96.50 68 THR A CA 1
ATOM 508 C C . THR A 1 68 ? -0.138 0.831 2.350 1.00 96.50 68 THR A C 1
ATOM 510 O O . THR A 1 68 ? 0.558 1.268 1.434 1.00 96.50 68 THR A O 1
ATOM 513 N N . ALA A 1 69 ? -0.685 -0.385 2.303 1.00 95.06 69 ALA A N 1
ATOM 514 C CA . ALA A 1 69 ? -0.413 -1.322 1.212 1.00 95.06 69 ALA A CA 1
ATOM 515 C C . ALA A 1 69 ? -0.774 -0.770 -0.183 1.00 95.06 69 ALA A C 1
ATOM 517 O O . ALA A 1 69 ? -0.111 -1.085 -1.168 1.00 95.06 69 ALA A O 1
ATOM 518 N N . CYS A 1 70 ? -1.837 0.032 -0.279 1.00 93.44 70 CYS A N 1
ATOM 519 C CA . CYS A 1 70 ? -2.280 0.689 -1.508 1.00 93.44 70 CYS A CA 1
ATOM 520 C C . CYS A 1 70 ? -3.310 1.786 -1.193 1.00 93.44 70 CYS A C 1
ATOM 522 O O . CYS A 1 70 ? -3.799 1.888 -0.069 1.00 93.44 70 CYS A O 1
ATOM 524 N N . THR A 1 71 ? -3.729 2.560 -2.200 1.00 90.81 71 THR A N 1
ATOM 525 C CA . THR A 1 71 ? -4.762 3.600 -2.037 1.00 90.81 71 THR A CA 1
ATOM 526 C C . THR A 1 71 ? -6.084 3.053 -1.491 1.00 90.81 71 THR A C 1
ATOM 528 O O . THR A 1 71 ? -6.698 3.695 -0.643 1.00 90.81 71 THR A O 1
ATOM 531 N N . SER A 1 72 ? -6.514 1.859 -1.922 1.00 91.50 72 SER A N 1
ATOM 532 C CA . SER A 1 72 ? -7.736 1.235 -1.393 1.00 91.50 72 SER A CA 1
ATOM 533 C C . SER A 1 72 ? -7.609 0.939 0.101 1.00 91.50 72 SER A C 1
ATOM 535 O O . SER A 1 72 ? -8.537 1.227 0.849 1.00 91.50 72 SER A O 1
ATOM 537 N N . ALA A 1 73 ? -6.463 0.408 0.542 1.00 95.94 73 ALA A N 1
ATOM 538 C CA . ALA A 1 73 ? -6.202 0.156 1.956 1.00 95.94 73 ALA A CA 1
ATOM 539 C C . ALA A 1 73 ? -6.162 1.465 2.756 1.00 95.94 73 ALA A C 1
ATOM 541 O O . ALA A 1 73 ? -6.751 1.529 3.830 1.00 95.94 73 ALA A O 1
ATOM 542 N N . GLY A 1 74 ? -5.547 2.519 2.208 1.00 95.88 74 GLY A N 1
ATOM 543 C CA . GLY A 1 74 ? -5.565 3.861 2.793 1.00 95.88 74 GLY A CA 1
ATOM 544 C C . GLY A 1 74 ? -6.985 4.370 3.038 1.00 95.88 74 GLY A C 1
ATOM 545 O O . GLY A 1 74 ? -7.314 4.722 4.164 1.00 95.88 74 GLY A O 1
ATOM 546 N N . ILE A 1 75 ? -7.858 4.317 2.025 1.00 93.56 75 ILE A N 1
ATOM 547 C CA . ILE A 1 75 ? -9.270 4.717 2.161 1.00 93.56 75 ILE A CA 1
ATOM 548 C C . ILE A 1 75 ? -9.983 3.866 3.219 1.00 93.56 75 ILE A C 1
ATOM 550 O O . ILE A 1 75 ? -10.673 4.413 4.080 1.00 93.56 75 ILE A O 1
ATOM 554 N N . THR A 1 76 ? -9.809 2.541 3.186 1.00 94.75 76 THR A N 1
ATOM 555 C CA . THR A 1 76 ? -10.413 1.631 4.170 1.00 94.75 76 THR A CA 1
ATOM 556 C C . THR A 1 76 ? -9.980 1.972 5.595 1.00 94.75 76 THR A C 1
ATOM 558 O O . THR A 1 76 ? -10.834 2.092 6.472 1.00 94.75 76 THR A O 1
ATOM 561 N N . LEU A 1 77 ? -8.679 2.168 5.826 1.00 96.12 77 LEU A N 1
ATOM 56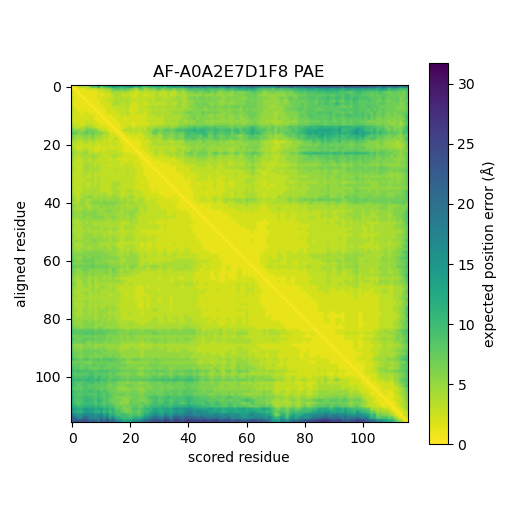2 C CA . LEU A 1 77 ? -8.128 2.500 7.140 1.00 96.12 77 LEU A CA 1
ATOM 563 C C . LEU A 1 77 ? -8.569 3.890 7.608 1.00 96.12 77 LEU A C 1
ATOM 565 O O . LEU A 1 77 ? -8.926 4.040 8.773 1.00 96.12 77 LEU A O 1
ATOM 569 N N . SER A 1 78 ? -8.622 4.886 6.718 1.00 94.69 78 SER A N 1
ATOM 570 C CA . SER A 1 78 ? -9.137 6.220 7.051 1.00 94.69 78 SER A CA 1
ATOM 571 C C . SER A 1 78 ? -10.604 6.174 7.477 1.00 94.69 78 SER A C 1
ATOM 573 O O . SER A 1 78 ? -10.966 6.770 8.489 1.00 94.69 78 SER A O 1
ATOM 575 N N . ILE A 1 79 ? -11.450 5.432 6.752 1.00 95.31 79 ILE A N 1
ATOM 576 C CA . ILE A 1 79 ? -12.861 5.265 7.121 1.00 95.31 79 ILE A CA 1
ATOM 577 C C . ILE A 1 79 ? -12.967 4.544 8.467 1.00 95.31 79 ILE A C 1
ATOM 579 O O . ILE A 1 79 ? -13.661 5.034 9.353 1.00 95.31 79 ILE A O 1
ATOM 583 N N . ALA A 1 80 ? -12.250 3.430 8.651 1.00 95.88 80 ALA A N 1
ATOM 584 C CA . ALA A 1 80 ? -12.237 2.692 9.912 1.00 95.88 80 ALA A CA 1
ATOM 585 C C . ALA A 1 80 ? -11.841 3.595 11.091 1.00 95.88 80 ALA A C 1
ATOM 587 O O . ALA A 1 80 ? -12.573 3.649 12.076 1.00 95.88 80 ALA A O 1
ATOM 588 N N . ALA A 1 81 ? -10.767 4.379 10.952 1.00 95.38 81 ALA A N 1
ATOM 589 C CA . ALA A 1 81 ? -10.317 5.321 11.974 1.00 95.38 81 ALA A CA 1
ATOM 590 C C . ALA A 1 81 ? -11.381 6.383 12.307 1.00 95.38 81 ALA A C 1
ATOM 592 O O . ALA A 1 81 ? -11.620 6.667 13.480 1.00 95.38 81 ALA A O 1
ATOM 593 N N . CYS A 1 82 ? -12.081 6.934 11.307 1.00 95.56 82 CYS A N 1
ATOM 594 C CA . CYS A 1 82 ? -13.186 7.869 11.546 1.00 95.56 82 CYS A CA 1
ATOM 595 C C . CYS A 1 82 ? -14.387 7.214 12.252 1.00 95.56 82 CYS A C 1
ATOM 597 O O . CYS A 1 82 ? -15.090 7.881 13.011 1.00 95.56 82 CYS A O 1
ATOM 599 N N . MET A 1 83 ? -14.648 5.928 12.000 1.00 96.81 83 MET A N 1
ATOM 600 C CA . MET A 1 83 ? -15.753 5.190 12.621 1.00 96.81 83 MET A CA 1
ATOM 601 C C . MET A 1 83 ? -15.463 4.821 14.080 1.00 96.81 83 MET A C 1
ATOM 603 O O . MET A 1 83 ? -16.359 4.888 14.927 1.00 96.81 83 MET A O 1
ATOM 607 N N . THR A 1 84 ? -14.227 4.411 14.373 1.00 97.00 84 THR A N 1
ATOM 608 C CA . THR A 1 84 ? -13.826 3.916 15.696 1.00 97.00 84 THR A CA 1
ATOM 609 C C . THR A 1 84 ? -13.326 5.031 16.609 1.00 97.00 84 THR A C 1
ATOM 611 O O . THR A 1 84 ? -13.481 4.935 17.827 1.00 97.00 84 THR A O 1
ATOM 614 N N . GLY A 1 85 ? -12.740 6.094 16.048 1.00 94.88 85 GLY A N 1
ATOM 615 C CA . GLY A 1 85 ? -11.946 7.053 16.812 1.00 94.88 85 GLY A CA 1
ATOM 616 C C . GLY A 1 85 ? -10.830 6.334 17.575 1.00 94.88 85 GLY A C 1
ATOM 617 O O . GLY A 1 85 ? -10.250 5.371 17.074 1.00 94.88 85 GLY A O 1
ATOM 618 N N . ASN A 1 86 ? -10.597 6.751 18.821 1.00 96.19 86 ASN A N 1
ATOM 619 C CA . ASN A 1 86 ? -9.584 6.160 19.707 1.00 96.19 86 ASN A CA 1
ATOM 620 C C . ASN A 1 86 ? -10.127 5.005 20.577 1.00 96.19 86 ASN A C 1
ATOM 622 O O . ASN A 1 86 ? -9.471 4.582 21.527 1.00 96.19 86 ASN A O 1
ATOM 626 N N . ASP A 1 87 ? -11.339 4.514 20.302 1.00 97.38 87 ASP A N 1
ATOM 627 C CA . ASP A 1 87 ? -11.953 3.422 21.059 1.00 97.38 87 ASP A CA 1
ATOM 628 C C . ASP A 1 87 ? -11.451 2.064 20.549 1.00 97.38 87 ASP A C 1
ATOM 630 O O . ASP A 1 87 ? -11.884 1.562 19.507 1.00 97.38 87 ASP A O 1
ATOM 634 N N . ILE A 1 88 ? -10.539 1.453 21.307 1.00 97.25 88 ILE A N 1
ATOM 635 C CA . ILE A 1 88 ? -9.924 0.174 20.944 1.00 97.25 88 ILE A CA 1
ATOM 636 C C . ILE A 1 88 ? -10.949 -0.964 20.844 1.00 97.25 88 ILE A C 1
ATOM 638 O O . ILE A 1 88 ? -10.792 -1.848 20.004 1.00 97.25 88 ILE A O 1
ATOM 642 N N . ALA A 1 89 ? -12.028 -0.937 21.635 1.00 97.62 89 ALA A N 1
ATOM 643 C CA . ALA A 1 89 ? -13.056 -1.972 21.573 1.00 97.62 89 ALA A CA 1
ATOM 644 C C . ALA A 1 89 ? -13.784 -1.931 20.224 1.00 97.62 89 ALA A C 1
ATOM 646 O O . ALA A 1 89 ? -14.047 -2.979 19.632 1.00 97.62 89 ALA A O 1
ATOM 647 N N . LYS A 1 90 ? -14.030 -0.729 19.686 1.00 97.50 90 LYS A N 1
ATOM 648 C CA . LYS A 1 90 ? -14.592 -0.569 18.336 1.00 97.50 90 LYS A CA 1
ATOM 649 C C . LYS A 1 90 ? -13.623 -1.018 17.246 1.00 97.50 90 LYS A C 1
ATOM 65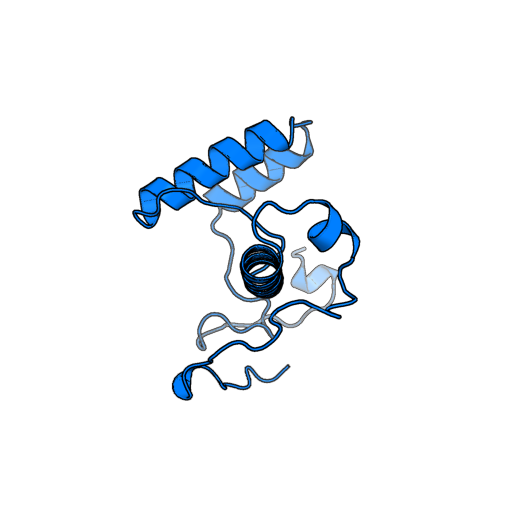1 O O . LYS A 1 90 ? -14.073 -1.617 16.275 1.00 97.50 90 LYS A O 1
ATOM 656 N N . VAL A 1 91 ? -12.318 -0.782 17.407 1.00 97.44 91 VAL A N 1
ATOM 657 C CA . VAL A 1 91 ? -11.298 -1.285 16.466 1.00 97.44 91 VAL A CA 1
ATOM 658 C C . VAL A 1 91 ? -11.354 -2.811 16.382 1.00 97.44 91 VAL A C 1
ATOM 660 O O . VAL A 1 91 ? -11.469 -3.352 15.285 1.00 97.44 91 VAL A O 1
ATOM 663 N N . TRP A 1 92 ? -11.375 -3.501 17.527 1.00 97.75 92 TRP A N 1
ATOM 664 C CA . TRP A 1 92 ? -11.494 -4.965 17.583 1.00 97.75 92 TRP A CA 1
ATOM 665 C C . TRP A 1 92 ? -12.844 -5.501 17.093 1.00 97.75 92 TRP A C 1
ATOM 667 O O . TRP A 1 92 ? -12.931 -6.654 16.679 1.00 97.75 92 TRP A O 1
ATOM 677 N N . GLN A 1 93 ? -13.902 -4.689 17.141 1.00 97.62 93 GLN A N 1
ATOM 678 C CA . GLN A 1 93 ? -15.230 -5.083 16.675 1.00 97.62 93 GLN A CA 1
ATOM 679 C C . GLN A 1 93 ? -15.326 -5.129 15.136 1.00 97.62 93 GLN A C 1
ATOM 681 O O . GLN A 1 93 ? -16.171 -5.850 14.598 1.00 97.62 93 GLN A O 1
ATOM 686 N N . LEU A 1 94 ? -14.493 -4.382 14.403 1.00 96.50 94 LEU A N 1
ATOM 687 C CA . LEU A 1 94 ? -14.508 -4.403 12.937 1.00 96.50 94 LEU A CA 1
ATOM 688 C C . LEU A 1 94 ? -14.215 -5.819 12.389 1.00 96.50 94 LEU A C 1
ATOM 690 O O . LEU A 1 94 ? -13.381 -6.532 12.940 1.00 96.50 94 LEU A O 1
ATOM 694 N N . PRO A 1 95 ? -14.889 -6.250 11.302 1.00 94.75 95 PRO A N 1
ATOM 695 C CA . PRO A 1 95 ? -15.735 -5.458 10.401 1.00 94.75 95 PRO A CA 1
ATOM 696 C C . PRO A 1 95 ? -17.210 -5.338 10.833 1.00 94.75 95 PRO A C 1
ATOM 698 O O . PRO A 1 95 ? -18.023 -4.815 10.072 1.00 94.75 95 PRO A O 1
ATOM 701 N N . ASN A 1 96 ? -17.598 -5.802 12.028 1.00 96.88 96 ASN A N 1
ATOM 702 C CA . ASN A 1 96 ? -18.968 -5.634 12.517 1.00 96.88 96 ASN A CA 1
ATOM 703 C C . ASN A 1 96 ? -19.211 -4.181 12.954 1.00 96.88 96 ASN A C 1
ATOM 705 O O . ASN A 1 96 ? -18.817 -3.762 14.039 1.00 96.88 96 ASN A O 1
ATOM 709 N N . THR A 1 97 ? -19.943 -3.420 12.144 1.00 96.06 97 THR A N 1
ATOM 710 C CA . THR A 1 97 ? -20.177 -1.987 12.379 1.00 96.06 97 THR A CA 1
ATOM 711 C C . THR A 1 97 ? -21.400 -1.689 13.257 1.00 96.06 97 THR A C 1
ATOM 713 O O . THR A 1 97 ? -21.860 -0.545 13.292 1.00 96.06 97 THR A O 1
ATOM 716 N N . LYS A 1 98 ? -22.005 -2.689 13.916 1.00 96.19 98 LYS A N 1
ATOM 717 C CA . LYS A 1 98 ? -23.205 -2.483 14.746 1.00 96.19 98 LYS A CA 1
ATOM 718 C C . LYS A 1 98 ? -22.932 -1.438 15.834 1.00 96.19 98 LYS A C 1
ATOM 720 O O . LYS A 1 98 ? -21.982 -1.568 16.595 1.00 96.19 98 LYS A O 1
ATOM 725 N N . GLY A 1 99 ? -23.784 -0.415 15.915 1.00 94.69 99 GLY A N 1
ATOM 726 C CA . GLY A 1 99 ? -23.631 0.674 16.887 1.00 94.69 99 GLY A CA 1
ATOM 727 C C . GLY A 1 99 ? -22.580 1.730 16.518 1.00 94.69 99 GLY A C 1
ATOM 728 O O . GLY A 1 99 ? -22.303 2.600 17.338 1.00 94.69 99 GLY A O 1
ATOM 729 N N . MET A 1 100 ? -22.013 1.687 15.306 1.00 96.38 100 MET A N 1
ATOM 730 C CA . MET A 1 100 ? -21.096 2.707 14.782 1.00 96.38 100 MET A CA 1
ATOM 731 C C . MET A 1 100 ? -21.734 3.483 13.627 1.00 96.38 100 MET A C 1
ATOM 733 O O . MET A 1 100 ? -22.580 2.958 12.900 1.00 96.38 100 MET A O 1
ATOM 737 N N . ASN A 1 101 ? -21.278 4.718 13.404 1.00 92.06 101 ASN A N 1
ATOM 738 C CA . ASN A 1 101 ? -21.552 5.418 12.151 1.00 92.06 101 ASN A CA 1
ATOM 739 C C . ASN A 1 101 ? -20.856 4.665 11.015 1.00 92.06 101 ASN A C 1
ATOM 741 O O . ASN A 1 101 ? -19.662 4.427 11.103 1.00 92.06 101 ASN A O 1
ATOM 745 N N . ASN A 1 102 ? -21.578 4.286 9.961 1.00 91.38 102 ASN A N 1
ATOM 746 C CA . ASN A 1 102 ? -21.043 3.474 8.859 1.00 91.38 102 ASN A CA 1
ATOM 747 C C . ASN A 1 102 ? -21.442 4.010 7.473 1.00 91.38 102 ASN A C 1
ATOM 749 O O . ASN A 1 102 ? -21.519 3.262 6.500 1.00 91.38 102 ASN A O 1
ATOM 753 N N . ARG A 1 103 ? -21.726 5.314 7.381 1.00 93.38 103 ARG A N 1
ATOM 754 C CA . ARG A 1 103 ? -22.043 6.000 6.124 1.00 93.38 103 ARG A CA 1
ATOM 755 C C . ARG A 1 103 ? -20.982 7.046 5.829 1.00 93.38 103 ARG A C 1
ATOM 757 O O . ARG A 1 103 ? -20.617 7.817 6.710 1.00 93.38 103 ARG A O 1
ATOM 764 N N . VAL A 1 104 ? -20.538 7.085 4.578 1.00 91.94 104 VAL A N 1
ATOM 765 C CA . VAL A 1 104 ? -19.533 8.028 4.081 1.00 91.94 104 VAL A CA 1
ATOM 766 C C . VAL A 1 104 ? -20.150 8.822 2.939 1.00 91.94 104 VAL A C 1
ATOM 768 O O . VAL A 1 104 ? -20.789 8.253 2.054 1.00 91.94 104 VAL A O 1
ATOM 771 N N . VAL A 1 105 ? -19.982 10.142 2.966 1.00 93.56 105 VAL A N 1
ATOM 772 C CA . VAL A 1 105 ? -20.372 11.000 1.846 1.00 93.56 105 VAL A CA 1
ATOM 773 C C . VAL A 1 105 ? -19.273 10.933 0.794 1.00 93.56 105 VAL A C 1
ATOM 775 O O . VAL A 1 105 ? -18.111 11.193 1.091 1.00 93.56 105 VAL A O 1
ATOM 778 N N . ILE A 1 106 ? -19.646 10.606 -0.441 1.00 91.50 106 ILE A N 1
ATOM 779 C CA . ILE A 1 106 ? -18.743 10.593 -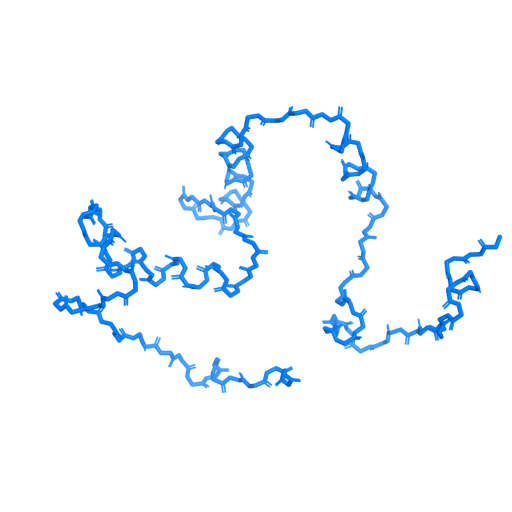1.590 1.00 91.50 106 ILE A CA 1
ATOM 780 C C . ILE A 1 106 ? -19.159 11.688 -2.570 1.00 91.50 106 ILE A C 1
ATOM 782 O O . ILE A 1 106 ? -20.341 11.834 -2.891 1.00 91.50 106 ILE A O 1
ATOM 786 N N . GLN A 1 107 ? -18.200 12.479 -3.053 1.00 92.19 107 GLN A N 1
ATOM 787 C CA . GLN A 1 107 ? -18.508 13.447 -4.104 1.00 92.19 107 GLN A CA 1
ATOM 788 C C . GLN A 1 107 ? -18.789 12.691 -5.402 1.00 92.19 107 GLN A C 1
ATOM 790 O O . GLN A 1 107 ? -18.031 11.800 -5.780 1.00 92.19 107 GLN A O 1
ATOM 795 N N . LYS A 1 108 ? -19.850 13.073 -6.117 1.00 91.94 108 LYS A N 1
ATOM 796 C CA . LYS A 1 108 ? -20.327 12.354 -7.309 1.00 91.94 108 LYS A CA 1
ATOM 797 C C . LYS A 1 108 ? -19.245 12.152 -8.381 1.00 91.94 108 LYS A C 1
ATOM 799 O O . LYS A 1 108 ? -19.243 11.121 -9.040 1.00 91.94 108 LYS A O 1
ATOM 804 N N . GLY A 1 109 ? -18.310 13.096 -8.524 1.00 91.44 109 GLY A N 1
ATOM 805 C CA . GLY A 1 109 ? -17.181 12.989 -9.458 1.00 91.44 109 GLY A CA 1
ATOM 806 C C . GLY A 1 109 ? -16.154 11.904 -9.105 1.00 91.44 109 GLY A C 1
ATOM 807 O O . GLY A 1 109 ? -15.408 11.483 -9.979 1.00 91.44 109 GLY A O 1
ATOM 808 N N . HIS A 1 110 ? -16.137 11.419 -7.861 1.00 86.88 110 HIS A N 1
ATOM 809 C CA . HIS A 1 110 ? -15.294 10.303 -7.420 1.00 86.88 110 HIS A CA 1
ATOM 810 C C . HIS A 1 110 ? -15.999 8.942 -7.511 1.00 86.88 110 HIS A C 1
ATOM 812 O O . HIS A 1 110 ? -15.362 7.915 -7.289 1.00 86.88 110 HIS A O 1
ATOM 818 N N . CYS A 1 111 ? -17.282 8.901 -7.887 1.00 87.50 111 CYS A N 1
ATOM 819 C CA . CYS A 1 111 ? -17.997 7.660 -8.193 1.00 87.50 111 CYS A CA 1
ATOM 820 C C . CYS A 1 111 ? -17.621 7.150 -9.595 1.00 87.50 111 CYS A C 1
ATOM 822 O O . CYS A 1 111 ? -18.463 7.074 -10.490 1.00 87.50 111 CYS A O 1
ATOM 824 N N . VAL A 1 112 ? -16.339 6.853 -9.800 1.00 83.12 112 VAL A N 1
ATOM 825 C CA . VAL A 1 112 ? -15.782 6.413 -11.084 1.00 83.12 112 VAL A CA 1
ATOM 826 C C . VAL A 1 112 ? -15.486 4.918 -11.066 1.00 83.12 112 VAL A C 1
ATOM 828 O O . VAL A 1 112 ? -15.073 4.362 -10.050 1.00 83.12 112 VAL A O 1
ATOM 831 N N . ASN A 1 113 ? -15.672 4.264 -12.213 1.00 77.69 113 ASN A N 1
ATOM 832 C CA . ASN A 1 113 ? -15.207 2.900 -12.428 1.00 77.69 113 ASN A CA 1
ATOM 833 C C . ASN A 1 113 ? -13.871 2.948 -13.184 1.00 77.69 113 ASN A C 1
ATOM 835 O O . ASN A 1 113 ? -13.826 3.388 -14.331 1.00 77.69 113 ASN A O 1
ATOM 839 N N . TYR A 1 114 ? -12.794 2.483 -12.549 1.00 67.12 114 TYR A N 1
ATOM 840 C CA . TYR A 1 114 ? -11.463 2.393 -13.163 1.00 67.12 114 TYR A CA 1
ATOM 841 C C . TYR A 1 114 ? -11.269 1.149 -14.055 1.00 67.12 114 TYR A C 1
ATOM 843 O O . TYR A 1 114 ? -10.163 0.907 -14.535 1.00 67.12 114 TYR A O 1
ATOM 851 N N . GLY A 1 115 ? -12.335 0.386 -14.319 1.00 59.34 115 GLY A N 1
ATOM 852 C CA . GLY A 1 115 ? -12.348 -0.728 -15.269 1.00 59.34 115 GLY A CA 1
ATOM 853 C C . GLY A 1 115 ? -11.676 -2.001 -14.755 1.00 59.34 115 GLY A C 1
ATOM 854 O O . GLY A 1 115 ? -11.068 -2.710 -15.557 1.00 59.34 115 GLY A O 1
ATOM 855 N N . ALA A 1 116 ? -11.746 -2.249 -13.442 1.00 51.78 116 ALA A N 1
ATOM 856 C CA . ALA A 1 116 ? -11.363 -3.528 -12.842 1.00 51.78 116 ALA A CA 1
ATOM 857 C C . ALA A 1 116 ? -12.462 -4.580 -13.040 1.00 51.78 116 ALA A C 1
ATOM 859 O O . ALA A 1 116 ? -13.653 -4.205 -12.929 1.00 51.78 116 ALA A O 1
#

Sequence (116 aa):
MDLHSRYKLRRVINACGKMTKLSGAIVLPEIAEVASESFSHFFELDELQAKAGQVIANSTGSESGCVTACTSAGITLSIAACMTGNDIAKVWQLPNTKGMNNRVVIQKGHCVNYGA